Protein AF-A0A1Q6DQJ0-F1 (afdb_monomer_lite)

Sequence (59 aa):
MDLLCEKYKEKVDSDQARCSHPVEYCRFRTSCMIHFVEKENEREERRRKQEEENAETQI

pLDDT: mean 86.42, std 8.02, range [54.03, 94.44]

Structure (mmCIF, N/CA/C/O backbone):
data_AF-A0A1Q6DQJ0-F1
#
_entry.id   AF-A0A1Q6DQJ0-F1
#
loop_
_atom_site.group_PDB
_atom_site.id
_atom_site.type_symbol
_atom_site.label_atom_id
_atom_site.label_alt_id
_atom_site.label_comp_id
_atom_site.label_asym_id
_atom_site.label_entity_id
_atom_site.label_seq_id
_atom_si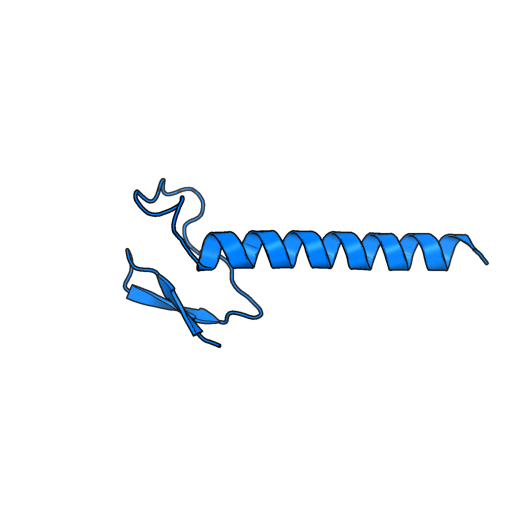te.pdbx_PDB_ins_code
_atom_site.Cartn_x
_atom_site.Cartn_y
_atom_site.Cartn_z
_atom_site.occupancy
_atom_site.B_iso_or_equiv
_atom_site.auth_seq_id
_atom_site.auth_comp_id
_atom_site.auth_asym_id
_atom_site.auth_atom_id
_atom_site.pdbx_PDB_model_num
ATOM 1 N N . MET A 1 1 ? -9.894 -5.920 -2.812 1.00 81.25 1 MET A N 1
ATOM 2 C CA . MET A 1 1 ? -10.330 -6.372 -1.460 1.00 81.25 1 MET A CA 1
ATOM 3 C C . MET A 1 1 ? -9.946 -5.272 -0.480 1.00 81.25 1 MET A C 1
ATOM 5 O O . MET A 1 1 ? -8.983 -4.581 -0.754 1.00 81.25 1 MET A O 1
ATOM 9 N N . ASP A 1 2 ? -10.641 -5.083 0.641 1.00 89.38 2 ASP A N 1
ATOM 10 C CA . ASP A 1 2 ? -10.263 -4.016 1.585 1.00 89.38 2 ASP A CA 1
ATOM 11 C C . ASP A 1 2 ? -9.432 -4.571 2.749 1.00 89.38 2 ASP A C 1
ATOM 13 O O . ASP A 1 2 ? -9.777 -5.597 3.340 1.00 89.38 2 ASP A O 1
ATOM 17 N N . LEU A 1 3 ? -8.364 -3.861 3.113 1.00 90.19 3 LEU A N 1
ATOM 18 C CA . LEU A 1 3 ? -7.533 -4.120 4.286 1.00 90.19 3 LEU A CA 1
ATOM 19 C C . LEU A 1 3 ? -7.855 -3.112 5.393 1.00 90.19 3 LEU A C 1
ATOM 21 O O . LEU A 1 3 ? -7.962 -1.914 5.145 1.00 90.19 3 LEU A O 1
ATOM 25 N N . LEU A 1 4 ? -7.981 -3.586 6.634 1.00 90.62 4 LEU A N 1
ATOM 26 C CA . LEU A 1 4 ? -8.246 -2.733 7.793 1.00 90.62 4 LEU A CA 1
ATOM 27 C C . LEU A 1 4 ? -6.950 -2.423 8.549 1.00 90.62 4 LEU A C 1
ATOM 29 O O . LEU A 1 4 ? -6.231 -3.327 8.979 1.00 90.62 4 LEU A O 1
ATOM 33 N N . CYS A 1 5 ? -6.684 -1.142 8.787 1.00 89.94 5 CYS A N 1
ATOM 34 C CA . CYS A 1 5 ? -5.650 -0.721 9.721 1.00 89.94 5 CYS A CA 1
ATOM 35 C C . CYS A 1 5 ? -6.175 -0.802 11.160 1.00 89.94 5 CYS A C 1
ATOM 37 O O . CYS A 1 5 ? -7.016 -0.007 11.569 1.00 89.94 5 CYS A O 1
ATOM 39 N N . GLU A 1 6 ? -5.648 -1.717 11.974 1.00 87.31 6 GLU A N 1
ATOM 40 C CA . GLU A 1 6 ? -6.123 -1.921 13.353 1.00 87.31 6 GLU A CA 1
ATOM 41 C C . GLU A 1 6 ? -5.915 -0.712 14.283 1.00 87.31 6 GLU A C 1
ATOM 43 O O . GLU A 1 6 ? -6.680 -0.531 15.231 1.00 87.31 6 GLU A O 1
ATOM 48 N N . LYS A 1 7 ? -4.903 0.127 14.014 1.00 87.19 7 LYS A N 1
ATOM 49 C CA . LYS A 1 7 ? -4.563 1.299 14.840 1.00 87.19 7 LYS A CA 1
ATOM 50 C C . LYS A 1 7 ? -5.513 2.477 14.598 1.00 87.19 7 LYS A C 1
ATOM 52 O O . LYS A 1 7 ? -6.021 3.037 15.562 1.00 87.19 7 LYS A O 1
ATOM 57 N N . TYR A 1 8 ? -5.734 2.839 13.332 1.00 89.56 8 TYR A N 1
ATOM 58 C CA . TYR A 1 8 ? -6.541 4.010 12.946 1.00 89.56 8 TYR A CA 1
ATOM 59 C C . TYR A 1 8 ? -7.968 3.654 12.523 1.00 89.56 8 TYR A C 1
ATOM 61 O O . TYR A 1 8 ? -8.793 4.540 12.351 1.00 89.56 8 TYR A O 1
ATOM 69 N N . LYS A 1 9 ? -8.272 2.356 12.383 1.00 90.12 9 LYS A N 1
ATOM 70 C CA . LYS A 1 9 ? -9.567 1.831 11.919 1.00 90.12 9 LYS A CA 1
ATOM 71 C C . LYS A 1 9 ? -9.966 2.341 10.531 1.00 90.12 9 LYS A C 1
ATOM 73 O O . LYS A 1 9 ? -11.145 2.442 10.206 1.00 90.12 9 LYS A O 1
ATOM 78 N N . GLU A 1 10 ? -8.963 2.595 9.700 1.00 90.38 10 GLU A N 1
ATOM 79 C CA . GLU A 1 10 ? -9.111 3.022 8.312 1.00 90.38 10 GLU A CA 1
ATOM 80 C C . GLU A 1 10 ? -9.090 1.822 7.368 1.00 90.38 10 GLU A C 1
ATOM 82 O O . GLU A 1 10 ? -8.380 0.839 7.610 1.00 90.38 10 GLU A O 1
ATOM 87 N N . LYS A 1 11 ? -9.856 1.919 6.281 1.00 91.56 11 LYS A N 1
ATOM 88 C CA . LYS A 1 11 ? -9.833 0.943 5.193 1.00 91.56 11 LYS A CA 1
ATOM 89 C C . LYS A 1 11 ? -8.866 1.402 4.114 1.00 91.56 11 LYS A C 1
ATOM 91 O O . LYS A 1 11 ? -8.878 2.569 3.734 1.00 91.56 11 LYS A O 1
ATOM 96 N N . VAL A 1 12 ? -8.072 0.468 3.617 1.00 90.75 12 VAL A N 1
ATOM 97 C CA . VAL A 1 12 ? -7.127 0.671 2.523 1.00 90.75 12 VAL A CA 1
ATOM 98 C C . VAL A 1 12 ? -7.445 -0.349 1.440 1.00 90.75 12 VAL A C 1
ATOM 100 O O . VAL A 1 12 ? -7.652 -1.524 1.742 1.00 90.75 12 VAL A O 1
ATOM 103 N N . ASP A 1 13 ? -7.496 0.101 0.193 1.00 91.44 13 ASP A N 1
ATOM 104 C CA . ASP A 1 13 ? -7.650 -0.784 -0.958 1.00 91.44 13 ASP A CA 1
ATOM 105 C C . ASP A 1 13 ? -6.444 -1.736 -1.064 1.00 91.44 13 ASP A C 1
ATOM 107 O O . ASP A 1 13 ? -5.303 -1.309 -0.900 1.00 91.44 13 ASP A O 1
ATOM 111 N N . SER A 1 14 ? -6.680 -3.032 -1.288 1.00 87.12 14 SER A N 1
ATOM 112 C CA . SER A 1 14 ? -5.608 -4.036 -1.368 1.00 87.12 14 SER A CA 1
ATOM 113 C C . SER A 1 14 ? -4.697 -3.842 -2.570 1.00 87.12 14 SER A C 1
ATOM 115 O O . SER A 1 14 ? -3.499 -4.113 -2.485 1.00 87.12 14 SER A O 1
ATOM 117 N N . ASP A 1 15 ? -5.257 -3.392 -3.685 1.00 86.25 15 ASP A N 1
ATOM 118 C CA . ASP A 1 15 ? -4.550 -3.323 -4.959 1.00 86.25 15 ASP A CA 1
ATOM 119 C C . ASP A 1 15 ? -3.603 -2.115 -4.946 1.00 86.25 15 ASP A C 1
ATOM 121 O O . ASP A 1 15 ? -2.520 -2.147 -5.527 1.00 86.25 15 ASP A O 1
ATOM 125 N N . GLN A 1 16 ? -3.962 -1.085 -4.176 1.00 85.75 16 GLN A N 1
ATOM 126 C CA . GLN A 1 16 ? -3.125 0.070 -3.857 1.00 85.75 16 GLN A CA 1
ATOM 127 C C . GLN A 1 16 ? -2.689 0.099 -2.388 1.00 85.75 16 GLN A C 1
ATOM 129 O O . GLN A 1 16 ? -2.529 1.180 -1.813 1.00 85.75 16 GLN A O 1
ATOM 134 N N . ALA A 1 17 ? -2.503 -1.070 -1.762 1.00 85.94 17 ALA A N 1
ATOM 135 C CA . ALA A 1 17 ? -2.194 -1.157 -0.339 1.00 85.94 17 ALA A CA 1
ATOM 136 C C . ALA A 1 17 ? -0.921 -0.372 -0.008 1.00 85.94 17 ALA A C 1
ATOM 138 O O . ALA A 1 17 ? 0.194 -0.813 -0.279 1.00 85.94 17 ALA A O 1
ATOM 139 N N . ARG A 1 18 ? -1.101 0.798 0.607 1.00 88.50 18 ARG A N 1
ATOM 140 C CA . ARG A 1 18 ? -0.020 1.657 1.077 1.00 88.50 18 ARG A CA 1
ATOM 141 C C . ARG A 1 18 ? -0.345 2.149 2.471 1.00 88.50 18 ARG A C 1
ATOM 143 O O . ARG A 1 18 ? -1.443 2.638 2.734 1.00 88.50 18 ARG A O 1
ATOM 150 N N . CYS A 1 19 ? 0.605 2.009 3.388 1.00 87.00 19 CYS A N 1
ATOM 151 C CA . CYS A 1 19 ? 0.405 2.504 4.742 1.00 87.00 19 CYS A CA 1
ATOM 152 C C . CYS A 1 19 ? 0.527 4.034 4.750 1.00 87.00 19 CYS A C 1
ATOM 154 O O . CYS A 1 19 ? 1.585 4.561 4.413 1.00 87.00 19 CYS A O 1
ATOM 156 N N . SER A 1 20 ? -0.504 4.752 5.205 1.00 87.06 20 SER A N 1
ATOM 157 C CA . SER A 1 20 ? -0.455 6.217 5.371 1.00 87.06 20 SER A CA 1
ATOM 158 C C . SER A 1 20 ? 0.501 6.673 6.483 1.00 87.06 20 SER A C 1
ATOM 160 O O . SER A 1 20 ? 0.940 7.820 6.498 1.00 87.06 20 SER A O 1
ATOM 162 N N . HIS A 1 21 ? 0.871 5.768 7.398 1.00 86.50 21 HIS A N 1
ATOM 163 C CA . HIS A 1 21 ? 1.697 6.064 8.576 1.00 86.50 21 HIS A CA 1
ATOM 164 C C . HIS A 1 21 ? 2.950 5.167 8.660 1.00 86.50 21 HIS A C 1
ATOM 166 O O . HIS A 1 21 ? 3.139 4.446 9.644 1.00 86.50 21 HIS A O 1
ATOM 172 N N . PRO A 1 22 ? 3.847 5.172 7.654 1.00 80.69 22 PRO A N 1
ATOM 173 C CA . PRO A 1 22 ? 4.972 4.240 7.585 1.00 80.69 22 PRO A CA 1
ATOM 174 C C . PRO A 1 22 ? 6.132 4.603 8.521 1.00 80.69 22 PRO A C 1
ATOM 176 O O . PRO A 1 22 ? 7.040 3.795 8.690 1.00 80.69 22 PRO A O 1
ATOM 179 N N . VAL A 1 23 ? 6.141 5.792 9.120 1.00 82.06 23 VAL A N 1
ATOM 180 C CA . VAL A 1 23 ? 7.162 6.239 10.091 1.00 82.06 23 VAL A CA 1
ATOM 181 C C . VAL A 1 23 ? 6.694 6.116 11.534 1.00 82.06 23 VAL A C 1
ATOM 183 O O . VAL A 1 23 ? 7.510 6.058 12.451 1.00 82.06 23 VAL A O 1
ATOM 186 N N . GLU A 1 24 ? 5.387 6.002 11.749 1.00 81.06 24 GLU A N 1
ATOM 187 C CA . GLU A 1 24 ? 4.868 5.700 13.069 1.00 81.06 24 GLU A CA 1
ATOM 188 C C . GLU A 1 24 ? 5.131 4.222 13.352 1.00 81.06 24 GLU A C 1
ATOM 190 O O . GLU A 1 24 ? 4.569 3.337 12.705 1.00 81.06 24 GLU A O 1
ATOM 195 N N . TYR A 1 25 ? 6.028 3.936 14.297 1.00 70.44 25 TYR A N 1
ATOM 196 C CA . TYR A 1 25 ? 6.327 2.572 14.721 1.00 70.44 25 TYR A CA 1
ATOM 197 C C . TYR A 1 25 ? 5.062 1.926 15.308 1.00 70.44 25 TYR A C 1
ATOM 199 O O . TYR A 1 25 ? 4.735 2.067 16.486 1.00 70.44 25 TYR A O 1
ATOM 207 N N . CYS A 1 26 ? 4.292 1.259 14.449 1.00 79.00 26 CYS A N 1
ATOM 208 C CA . CYS A 1 26 ? 3.064 0.590 14.835 1.00 79.00 26 CYS A CA 1
ATOM 209 C C . CYS A 1 26 ? 3.418 -0.693 15.590 1.00 79.00 26 CYS A C 1
ATOM 211 O O . CYS A 1 26 ? 4.117 -1.555 15.057 1.00 79.00 26 CYS A O 1
ATOM 213 N N . ARG A 1 27 ? 2.894 -0.857 16.812 1.00 75.25 27 ARG A N 1
ATOM 214 C CA . ARG A 1 27 ? 3.090 -2.073 17.626 1.00 75.25 27 ARG A CA 1
ATOM 215 C C . ARG A 1 27 ? 2.692 -3.355 16.881 1.00 75.25 27 ARG A C 1
ATOM 217 O O . ARG A 1 27 ? 3.222 -4.418 17.176 1.00 75.25 27 ARG A O 1
ATOM 224 N N . PHE A 1 28 ? 1.784 -3.241 15.915 1.00 79.25 28 PHE A N 1
ATOM 225 C CA . PHE A 1 28 ? 1.268 -4.345 15.107 1.00 79.25 28 PHE A CA 1
ATOM 226 C C . PHE A 1 28 ? 1.928 -4.424 13.724 1.00 79.25 28 PHE A C 1
ATOM 228 O O . PHE A 1 28 ? 1.425 -5.125 12.857 1.00 79.25 28 PHE A O 1
ATOM 235 N N . ARG A 1 29 ? 3.017 -3.686 13.455 1.00 80.19 29 ARG A N 1
ATOM 236 C CA . ARG A 1 29 ? 3.594 -3.614 12.101 1.00 80.19 29 ARG A CA 1
ATOM 237 C C . ARG A 1 29 ? 4.068 -4.967 11.586 1.00 80.19 29 ARG A C 1
ATOM 239 O O . ARG A 1 29 ? 3.883 -5.259 10.411 1.00 80.19 29 ARG A O 1
ATOM 246 N N . THR A 1 30 ? 4.628 -5.793 12.465 1.00 81.31 30 THR A N 1
ATOM 247 C CA . THR A 1 30 ? 5.048 -7.166 12.147 1.00 81.31 30 THR A CA 1
ATOM 248 C C . THR A 1 30 ? 3.881 -8.089 11.802 1.00 81.31 30 THR A C 1
ATOM 250 O O . THR A 1 30 ? 4.109 -9.132 11.209 1.00 81.31 30 THR A O 1
ATOM 253 N N . SER A 1 31 ? 2.646 -7.714 12.139 1.00 85.75 31 SER A N 1
ATOM 254 C CA . SER A 1 31 ? 1.412 -8.428 11.794 1.00 85.75 31 SER A CA 1
ATOM 255 C C . SER A 1 31 ? 0.477 -7.593 10.905 1.00 85.75 31 SER A C 1
ATOM 257 O O . SER A 1 31 ? -0.694 -7.927 10.755 1.00 85.75 31 SER A O 1
ATOM 259 N N . CYS A 1 32 ? 0.951 -6.474 10.346 1.00 88.69 32 CYS A N 1
ATOM 260 C CA . CYS A 1 32 ? 0.116 -5.535 9.605 1.00 88.69 32 CYS A CA 1
ATOM 261 C C . CYS A 1 32 ? -0.060 -6.009 8.164 1.00 88.69 32 CYS A C 1
ATOM 263 O O . CYS A 1 32 ? 0.878 -5.929 7.372 1.00 88.69 32 CYS A O 1
ATOM 265 N N . MET A 1 33 ? -1.271 -6.446 7.808 1.00 90.06 33 MET A N 1
ATOM 266 C CA . MET A 1 33 ? -1.563 -6.940 6.459 1.00 90.06 33 MET A CA 1
ATOM 267 C C . MET A 1 33 ? -1.28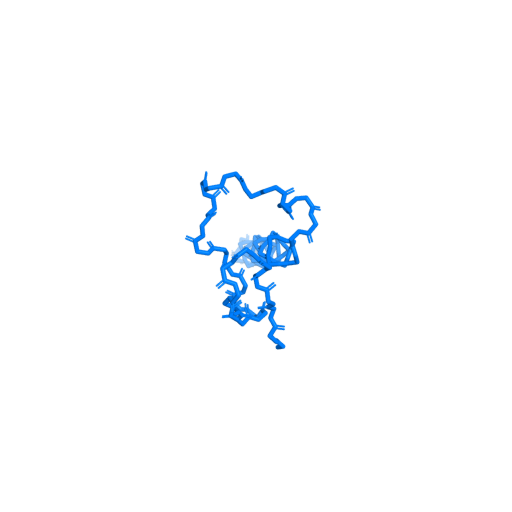9 -5.885 5.380 1.00 90.06 33 MET A C 1
ATOM 269 O O . MET A 1 33 ? -0.704 -6.211 4.357 1.00 90.06 33 MET A O 1
ATOM 273 N N . ILE A 1 34 ? -1.612 -4.612 5.640 1.00 91.56 34 ILE A N 1
ATOM 274 C CA . ILE A 1 34 ? -1.323 -3.504 4.712 1.00 91.56 34 ILE A CA 1
ATOM 275 C C . ILE A 1 34 ? 0.178 -3.424 4.426 1.00 91.56 34 ILE A C 1
ATOM 277 O O . ILE A 1 34 ? 0.570 -3.309 3.275 1.00 91.56 34 ILE A O 1
ATOM 281 N N . HIS A 1 35 ? 1.022 -3.547 5.455 1.00 89.44 35 HIS A N 1
ATOM 282 C CA . HIS A 1 35 ? 2.474 -3.505 5.280 1.00 89.44 35 HIS A CA 1
ATOM 283 C C . HIS A 1 35 ? 3.014 -4.715 4.504 1.00 89.44 35 HIS A C 1
ATOM 285 O O . HIS A 1 35 ? 3.976 -4.586 3.749 1.00 89.44 35 HIS A O 1
ATOM 291 N N . PHE A 1 36 ? 2.422 -5.894 4.706 1.00 90.44 36 PHE A N 1
ATOM 292 C CA . PHE A 1 36 ? 2.791 -7.087 3.949 1.00 90.44 36 PHE A CA 1
ATOM 293 C C . PHE A 1 36 ? 2.415 -6.955 2.474 1.00 90.44 36 PHE A C 1
ATOM 295 O O . PHE A 1 36 ? 3.276 -7.162 1.624 1.00 90.44 36 PHE A O 1
ATOM 302 N N . VAL A 1 37 ? 1.175 -6.560 2.178 1.00 92.50 37 VAL A N 1
ATOM 303 C CA . VAL A 1 37 ? 0.695 -6.398 0.798 1.00 92.50 37 VAL A CA 1
ATOM 304 C C . VAL A 1 37 ? 1.446 -5.272 0.085 1.00 92.50 37 VAL A C 1
ATOM 306 O O . VAL A 1 37 ? 1.890 -5.471 -1.037 1.00 92.50 37 VAL A O 1
ATOM 309 N N . GLU A 1 38 ? 1.707 -4.148 0.758 1.00 91.38 38 GLU A N 1
ATOM 310 C CA . GLU A 1 38 ? 2.554 -3.059 0.244 1.00 91.38 38 GLU A CA 1
ATOM 311 C C . GLU A 1 38 ? 3.916 -3.584 -0.242 1.00 91.38 38 GLU A C 1
ATOM 313 O O . GLU A 1 38 ? 4.325 -3.327 -1.373 1.00 91.38 38 GLU A O 1
ATOM 318 N N . LYS A 1 39 ? 4.605 -4.390 0.579 1.00 90.19 39 LYS A N 1
ATOM 319 C CA . LYS A 1 39 ? 5.906 -4.966 0.206 1.00 90.19 39 LYS A CA 1
ATOM 320 C C . LYS A 1 39 ? 5.830 -5.959 -0.948 1.00 90.19 39 LYS A C 1
ATOM 322 O O . LYS A 1 39 ? 6.776 -6.022 -1.735 1.00 90.19 39 LYS A O 1
ATOM 327 N N . GLU A 1 40 ? 4.771 -6.756 -1.022 1.00 92.94 40 GLU A N 1
ATOM 328 C CA . GLU A 1 40 ? 4.577 -7.698 -2.127 1.00 92.94 40 GLU A CA 1
ATOM 329 C C . GLU A 1 40 ? 4.296 -6.947 -3.435 1.00 92.94 40 GLU A C 1
ATOM 331 O O . GLU A 1 40 ? 4.962 -7.221 -4.433 1.00 92.94 40 GLU A O 1
ATOM 336 N N . ASN A 1 41 ? 3.450 -5.913 -3.406 1.00 91.62 41 ASN A N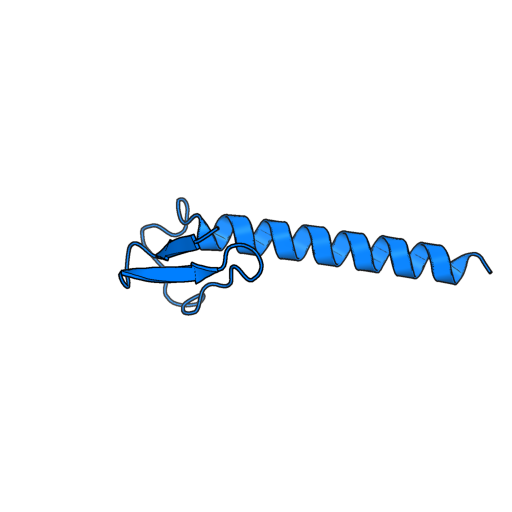 1
ATOM 337 C CA . ASN A 1 41 ? 3.176 -5.055 -4.561 1.00 91.62 41 ASN A CA 1
ATOM 338 C C . ASN A 1 41 ? 4.460 -4.370 -5.066 1.00 91.62 41 ASN A C 1
ATOM 340 O O . ASN A 1 41 ? 4.754 -4.405 -6.258 1.00 91.62 41 ASN A O 1
ATOM 344 N N . GLU A 1 42 ? 5.291 -3.821 -4.171 1.00 91.69 42 GLU A N 1
ATOM 345 C CA . GLU A 1 42 ? 6.584 -3.222 -4.546 1.00 91.69 42 GLU A CA 1
ATOM 346 C C . GLU A 1 42 ? 7.580 -4.240 -5.134 1.00 91.69 42 GLU A C 1
ATOM 348 O O . GLU A 1 42 ? 8.475 -3.888 -5.910 1.00 91.69 42 GLU A O 1
ATOM 353 N N . ARG A 1 43 ? 7.528 -5.502 -4.694 1.00 93.50 43 ARG A N 1
ATOM 354 C CA . ARG A 1 43 ? 8.369 -6.576 -5.249 1.00 93.50 43 ARG A CA 1
ATOM 355 C C . ARG A 1 43 ? 7.903 -6.953 -6.645 1.00 93.50 43 ARG A C 1
ATOM 357 O O . ARG A 1 43 ? 8.742 -7.101 -7.531 1.00 93.50 43 ARG A O 1
ATOM 364 N N . GLU A 1 44 ? 6.597 -7.078 -6.837 1.00 93.00 44 GLU A N 1
ATOM 365 C CA . GLU A 1 44 ? 6.010 -7.390 -8.132 1.00 93.00 44 GLU A CA 1
ATOM 366 C C . GLU A 1 44 ? 6.246 -6.261 -9.140 1.00 93.00 44 GLU A C 1
ATOM 368 O O . GLU A 1 44 ? 6.684 -6.526 -10.255 1.00 93.00 44 GLU A O 1
ATOM 373 N N . GLU A 1 45 ? 6.072 -5.001 -8.736 1.00 93.00 45 GLU A N 1
ATOM 374 C CA . GLU A 1 45 ? 6.353 -3.842 -9.588 1.00 93.00 45 GLU A CA 1
ATOM 375 C C . GLU A 1 45 ? 7.824 -3.807 -10.026 1.00 93.00 45 GLU A C 1
ATOM 377 O O . GLU A 1 45 ? 8.120 -3.614 -11.205 1.00 93.00 45 GLU A O 1
ATOM 382 N N . ARG A 1 46 ? 8.763 -4.052 -9.100 1.00 94.25 46 ARG A N 1
ATOM 383 C CA . ARG A 1 46 ? 10.193 -4.159 -9.437 1.00 94.25 46 ARG A CA 1
ATOM 384 C C . ARG A 1 46 ? 10.469 -5.288 -10.420 1.00 94.25 46 ARG A C 1
ATOM 386 O O . ARG A 1 46 ? 11.255 -5.102 -11.343 1.00 94.25 46 ARG A O 1
ATOM 393 N N . ARG A 1 47 ? 9.829 -6.442 -10.230 1.00 94.44 47 ARG A N 1
ATOM 394 C CA . ARG A 1 47 ? 9.978 -7.585 -11.130 1.00 94.44 47 ARG A CA 1
ATOM 395 C C . ARG A 1 47 ? 9.470 -7.260 -12.534 1.00 94.44 47 ARG A C 1
ATOM 397 O O . ARG A 1 47 ? 10.188 -7.527 -13.488 1.00 94.44 47 ARG A O 1
ATOM 404 N N . ARG A 1 48 ? 8.293 -6.637 -12.649 1.00 93.50 48 ARG A N 1
ATOM 405 C CA . ARG A 1 48 ? 7.720 -6.210 -13.935 1.00 93.50 48 ARG A CA 1
ATOM 406 C C . ARG A 1 48 ? 8.639 -5.228 -14.661 1.00 93.50 48 ARG A C 1
ATOM 408 O O . ARG A 1 48 ? 8.965 -5.467 -15.813 1.00 93.50 48 ARG A O 1
ATOM 415 N N . LYS A 1 49 ? 9.149 -4.206 -13.963 1.00 93.81 49 LYS A N 1
ATOM 416 C CA . LYS A 1 49 ? 10.118 -3.253 -14.538 1.00 93.81 49 LYS A CA 1
ATOM 417 C C . LYS A 1 49 ? 11.385 -3.943 -15.039 1.00 93.81 49 LYS A C 1
ATOM 419 O O . LYS A 1 49 ? 11.864 -3.636 -16.119 1.00 93.81 49 LYS A O 1
ATOM 424 N N . GLN A 1 50 ? 11.909 -4.905 -14.280 1.00 93.50 50 GLN A N 1
ATOM 425 C CA . GLN A 1 50 ? 13.093 -5.661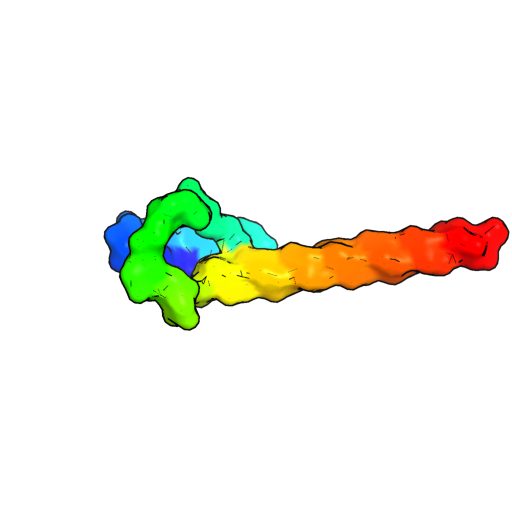 -14.686 1.00 93.50 50 GLN A CA 1
ATOM 426 C C . GLN A 1 50 ? 12.820 -6.562 -15.903 1.00 93.50 50 GLN A C 1
ATOM 428 O O . GLN A 1 50 ? 13.686 -6.728 -16.758 1.00 93.50 50 GLN A O 1
ATOM 433 N N . GLU A 1 51 ? 11.634 -7.168 -15.986 1.00 93.12 51 GLU A N 1
ATOM 434 C CA . GLU A 1 51 ? 11.204 -7.957 -17.146 1.00 93.12 51 GLU A CA 1
ATOM 435 C C . GLU A 1 51 ? 11.036 -7.071 -18.395 1.00 93.1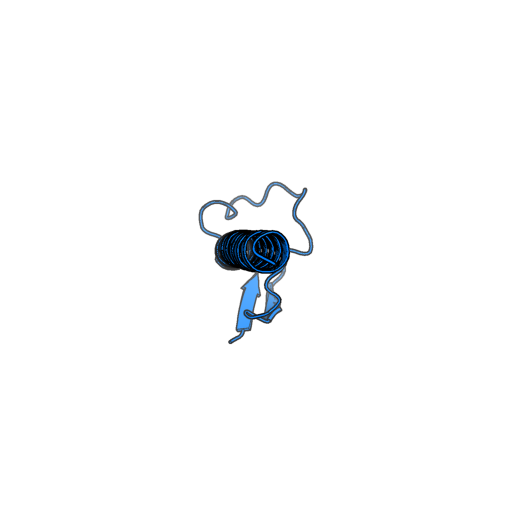2 51 GLU A C 1
ATOM 437 O O . GLU A 1 51 ? 11.496 -7.461 -19.468 1.00 93.12 51 GLU A O 1
ATOM 442 N N . GLU A 1 52 ? 10.471 -5.868 -18.250 1.00 91.19 52 GLU A N 1
ATOM 443 C CA . GLU A 1 52 ? 10.355 -4.856 -19.312 1.00 91.19 52 GLU A CA 1
ATOM 444 C C . GLU A 1 52 ? 11.735 -4.376 -19.801 1.00 91.19 52 GLU A C 1
ATOM 446 O O . GLU A 1 52 ? 12.021 -4.466 -20.994 1.00 91.19 52 GLU A O 1
ATOM 451 N N . GLU A 1 53 ? 12.637 -3.975 -18.898 1.00 89.69 53 GLU A N 1
ATOM 452 C CA . GLU A 1 53 ? 14.010 -3.557 -19.241 1.00 89.69 53 GLU A CA 1
ATOM 453 C C . GLU A 1 53 ? 14.788 -4.664 -19.976 1.00 89.69 53 GLU A C 1
ATOM 455 O O . GLU A 1 53 ? 15.487 -4.413 -20.963 1.00 89.69 53 GLU A O 1
ATOM 460 N N . ASN A 1 54 ? 14.652 -5.917 -19.530 1.00 85.75 54 ASN A N 1
ATOM 461 C CA . ASN A 1 54 ? 15.292 -7.060 -20.183 1.00 85.75 54 ASN A CA 1
ATOM 462 C C . ASN A 1 54 ? 14.711 -7.348 -21.577 1.00 85.75 54 ASN A C 1
ATOM 464 O O . ASN A 1 54 ? 15.448 -7.816 -22.447 1.00 85.75 54 ASN A O 1
ATOM 468 N N . ALA A 1 55 ? 13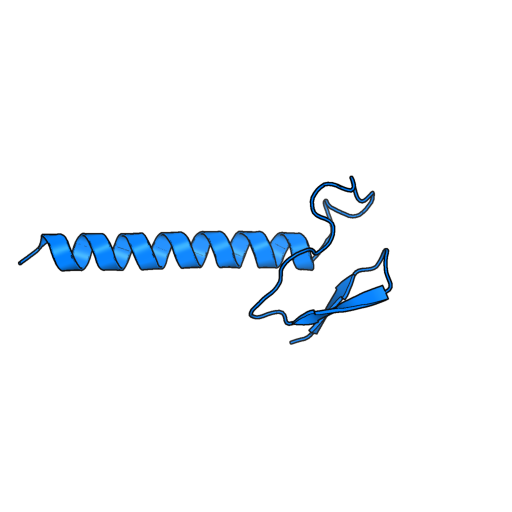.418 -7.088 -21.794 1.00 83.12 55 ALA A N 1
ATOM 469 C CA . ALA A 1 55 ? 12.770 -7.246 -23.093 1.00 83.12 55 ALA A CA 1
ATOM 470 C C . ALA A 1 55 ? 13.180 -6.139 -24.082 1.00 83.12 55 ALA A C 1
ATOM 472 O O . ALA A 1 55 ? 13.401 -6.426 -25.257 1.00 83.12 55 ALA A O 1
ATOM 473 N N . GLU A 1 56 ? 13.343 -4.899 -23.614 1.00 75.94 56 GLU A N 1
ATOM 474 C CA . GLU A 1 56 ? 13.781 -3.762 -24.440 1.00 75.94 56 GLU A CA 1
ATOM 475 C C . GLU A 1 56 ? 15.259 -3.850 -24.851 1.00 75.94 56 GLU A C 1
ATOM 477 O O . GLU A 1 56 ? 15.637 -3.376 -25.919 1.00 75.94 56 GLU A O 1
ATOM 482 N N . THR A 1 57 ? 16.099 -4.508 -24.047 1.00 67.25 57 THR A N 1
ATOM 483 C CA . THR A 1 57 ? 17.544 -4.640 -24.317 1.00 67.25 57 THR A CA 1
ATOM 484 C C . THR A 1 57 ? 17.879 -5.758 -25.331 1.00 67.25 57 THR A C 1
ATOM 486 O O . THR A 1 57 ? 19.037 -5.919 -25.709 1.00 67.25 57 THR A O 1
ATOM 489 N N . GLN A 1 58 ? 16.896 -6.549 -25.790 1.00 60.19 58 GLN A N 1
ATOM 490 C CA . GLN A 1 58 ? 17.088 -7.669 -26.737 1.00 60.19 58 GLN A CA 1
ATOM 491 C C . GLN A 1 58 ? 16.773 -7.338 -28.213 1.00 60.19 58 GLN A C 1
ATOM 493 O O . GLN A 1 58 ? 16.732 -8.260 -29.033 1.00 60.19 58 GLN A O 1
ATOM 498 N N . ILE A 1 59 ? 16.570 -6.061 -28.564 1.00 54.03 59 ILE A N 1
ATOM 499 C CA . ILE A 1 59 ? 16.336 -5.593 -29.949 1.00 54.03 59 ILE A CA 1
ATOM 500 C C . ILE A 1 59 ? 17.595 -4.945 -30.531 1.00 54.03 59 ILE A C 1
ATOM 502 O O . ILE A 1 59 ? 18.198 -4.093 -29.843 1.00 54.03 59 ILE A O 1
#

Secondary structure (DSSP, 8-state):
-EEE-TTT--EEESTT---S-SSS--TTGGG-HHHHHHHHHHHHHHHHHHHHHHHHTT-

Foldseek 3Di:
DWFADPPVRDIDDLLRLDDPCPPPPDPCCVVGPSNVSVVVNVVVVVVVVVVVVVVVVPD

Radius of gyration: 15.02 Å; chains: 1; bounding box: 28×15×48 Å